Protein AF-A0A7V9BXK1-F1 (afdb_monomer)

Sequence (166 aa):
MARPTRKMQLAGAAVVLAALVGGGVTYLATAPAAQSTASAAPSAAAPKAGHGKAAKTAHAGGPGMLGKVEHGEFTTASAAVMQVQHGAITAMDTGSLTVRSVDGYTASYTITPNTAVRPARNKAAAPTPGPAPGDLSQLHTGDTVQVMATKTDGGATATRIAPVKT

Structure (mmCIF, N/CA/C/O backbone):
data_AF-A0A7V9BXK1-F1
#
_entry.id   AF-A0A7V9BXK1-F1
#
loop_
_atom_site.group_PDB
_atom_site.id
_atom_site.type_symbol
_atom_site.label_atom_id
_atom_site.label_alt_id
_atom_site.label_comp_id
_atom_site.label_asym_id
_atom_site.label_entity_id
_atom_site.label_seq_id
_atom_site.pdbx_PDB_ins_code
_atom_site.Cartn_x
_atom_site.Cartn_y
_atom_site.Cartn_z
_atom_site.occupancy
_atom_site.B_iso_or_equiv
_atom_site.auth_seq_id
_atom_site.auth_comp_id
_atom_site.auth_asym_id
_atom_site.auth_atom_id
_atom_site.pdbx_PDB_model_num
ATOM 1 N N . MET A 1 1 ? -11.532 26.965 58.033 1.00 43.16 1 MET A N 1
ATOM 2 C CA . MET A 1 1 ? -1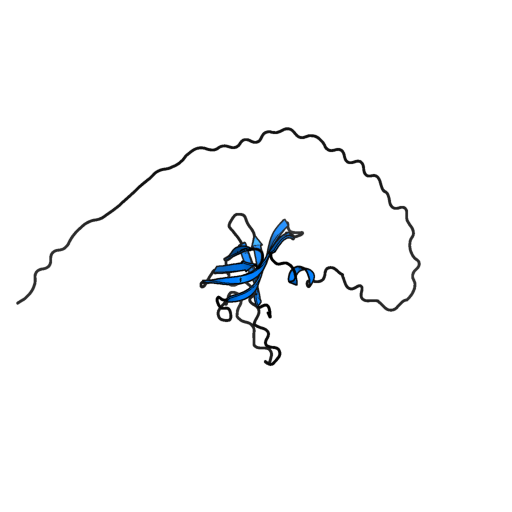0.199 26.683 58.610 1.00 43.16 1 MET A CA 1
ATOM 3 C C . MET A 1 1 ? -9.348 25.981 57.560 1.00 43.16 1 MET A C 1
ATOM 5 O O . MET A 1 1 ? -9.884 25.184 56.801 1.00 43.16 1 MET A O 1
ATOM 9 N N . ALA A 1 2 ? -8.083 26.387 57.443 1.00 37.53 2 ALA A N 1
ATOM 10 C CA . ALA A 1 2 ? -7.155 26.059 56.359 1.00 37.53 2 ALA A CA 1
ATOM 11 C C . ALA A 1 2 ? -6.373 24.740 56.582 1.00 37.53 2 ALA A C 1
ATOM 13 O O . ALA A 1 2 ? -6.380 24.189 57.676 1.00 37.53 2 ALA A O 1
ATOM 14 N N . ARG A 1 3 ? -5.731 24.272 55.498 1.00 53.88 3 ARG A N 1
ATOM 15 C CA . ARG A 1 3 ? -5.020 22.990 55.252 1.00 53.88 3 ARG A CA 1
ATOM 16 C C . ARG A 1 3 ? -3.975 22.568 56.309 1.00 53.88 3 ARG A C 1
ATOM 18 O O . ARG A 1 3 ? -3.476 23.403 57.056 1.00 53.88 3 ARG A O 1
ATOM 25 N N . PRO A 1 4 ? -3.489 21.310 56.219 1.00 48.66 4 PRO A N 1
ATOM 26 C CA . PRO A 1 4 ? -2.168 21.131 55.594 1.00 48.66 4 PRO A CA 1
ATOM 27 C C . PRO A 1 4 ? -2.042 19.941 54.615 1.00 48.66 4 PRO A C 1
ATOM 29 O O . PRO A 1 4 ? -2.701 18.915 54.721 1.00 48.66 4 PRO A O 1
ATOM 32 N N . THR A 1 5 ? -1.132 20.114 53.655 1.00 53.28 5 THR A N 1
ATOM 33 C CA . THR A 1 5 ? -0.644 19.178 52.621 1.00 53.28 5 THR A CA 1
ATOM 34 C C . THR A 1 5 ? 0.565 18.351 53.078 1.00 53.28 5 THR A C 1
ATOM 36 O O . THR A 1 5 ? 1.461 18.934 53.686 1.00 53.28 5 THR A O 1
ATOM 39 N N . ARG A 1 6 ? 0.681 17.076 52.655 1.00 50.91 6 ARG A N 1
ATOM 40 C CA . ARG A 1 6 ? 1.931 16.268 52.519 1.00 50.91 6 ARG A CA 1
ATOM 41 C C . ARG A 1 6 ? 1.681 15.200 51.424 1.00 50.91 6 ARG A C 1
ATOM 43 O O . ARG A 1 6 ? 0.732 14.448 51.569 1.00 50.91 6 ARG A O 1
ATOM 50 N N . LYS A 1 7 ? 2.170 15.310 50.179 1.00 41.34 7 LYS A N 1
ATOM 51 C CA . LYS A 1 7 ? 3.484 14.959 49.577 1.00 41.34 7 LYS A CA 1
ATOM 52 C C . LYS A 1 7 ? 3.959 13.499 49.768 1.00 41.34 7 LYS A C 1
ATOM 54 O O . LYS A 1 7 ? 4.272 13.137 50.892 1.00 41.34 7 LYS A O 1
ATOM 59 N N . MET A 1 8 ? 4.211 12.838 48.613 1.00 41.06 8 MET A N 1
ATOM 60 C CA . MET A 1 8 ? 5.306 11.874 48.305 1.00 41.06 8 MET A CA 1
ATOM 61 C C . MET A 1 8 ? 5.149 10.417 48.842 1.00 41.06 8 MET A C 1
ATOM 63 O O . MET A 1 8 ? 4.705 10.262 49.964 1.00 41.06 8 MET A O 1
ATOM 67 N N . GLN A 1 9 ? 5.460 9.294 48.153 1.00 38.91 9 GLN A N 1
ATOM 68 C CA . GLN A 1 9 ? 6.208 8.974 46.913 1.00 38.91 9 GLN A CA 1
ATOM 69 C C . GLN A 1 9 ? 5.852 7.576 46.300 1.00 38.91 9 GLN A C 1
ATOM 71 O O . GLN A 1 9 ? 5.147 6.799 46.929 1.00 38.91 9 GLN A O 1
ATOM 76 N N . LEU A 1 10 ? 6.512 7.271 45.157 1.00 38.00 10 LEU A N 1
ATOM 77 C CA . LEU A 1 10 ? 7.084 5.981 44.680 1.00 38.00 10 LEU A CA 1
ATOM 78 C C . LEU A 1 10 ? 6.106 4.902 44.158 1.00 38.00 10 LEU A C 1
ATOM 80 O O . LEU A 1 10 ? 5.280 4.383 44.889 1.00 38.00 10 LEU A O 1
ATOM 84 N N . ALA A 1 11 ? 6.071 4.640 42.846 1.00 38.00 11 ALA A N 1
ATOM 85 C CA . ALA A 1 11 ? 6.982 3.800 42.041 1.00 38.00 11 ALA A CA 1
ATOM 86 C C . ALA A 1 11 ? 6.554 2.323 42.024 1.00 38.00 11 ALA A C 1
ATOM 88 O O . ALA A 1 11 ? 6.707 1.604 43.002 1.00 38.00 11 ALA A O 1
ATOM 89 N N . GLY A 1 12 ? 6.058 1.878 40.868 1.00 33.47 12 GLY A N 1
ATOM 90 C CA . GLY A 1 12 ? 5.810 0.475 40.560 1.00 33.47 12 GLY A CA 1
ATOM 91 C C . GLY A 1 12 ? 6.436 0.140 39.215 1.00 33.47 12 GLY A C 1
ATOM 92 O O . GLY A 1 12 ? 5.803 0.302 38.177 1.00 33.47 12 GLY A O 1
ATOM 93 N N . ALA A 1 13 ? 7.699 -0.277 39.245 1.00 40.12 13 ALA A N 1
ATOM 94 C CA . ALA A 1 13 ? 8.338 -0.991 38.153 1.00 40.12 13 ALA A CA 1
ATOM 95 C C . ALA A 1 13 ? 7.922 -2.466 38.234 1.00 40.12 13 ALA A C 1
ATOM 97 O O . ALA A 1 13 ? 8.062 -3.082 39.288 1.00 40.12 13 ALA A O 1
ATOM 98 N N . ALA A 1 14 ? 7.462 -3.038 37.124 1.00 38.22 14 ALA A N 1
ATOM 99 C CA . ALA A 1 14 ? 7.418 -4.482 36.936 1.00 38.22 14 ALA A CA 1
ATOM 100 C C . ALA A 1 14 ? 8.172 -4.812 35.647 1.00 38.22 14 ALA A C 1
ATOM 102 O O . ALA A 1 14 ? 7.664 -4.684 34.537 1.00 38.22 14 ALA A O 1
ATOM 103 N N . VAL A 1 15 ? 9.435 -5.179 35.839 1.00 43.25 15 VAL A N 1
ATOM 104 C CA . VAL A 1 15 ? 10.272 -5.876 34.870 1.00 43.25 15 VAL A CA 1
ATOM 105 C C . VAL A 1 15 ? 9.881 -7.351 34.914 1.00 43.25 15 VAL A C 1
ATOM 107 O O . VAL A 1 15 ? 9.939 -7.954 35.982 1.00 43.25 15 VAL A O 1
ATOM 110 N N . VAL A 1 16 ? 9.572 -7.948 33.763 1.00 41.16 16 VAL A N 1
ATOM 111 C CA . VAL A 1 16 ? 9.852 -9.372 33.532 1.00 41.16 16 VAL A CA 1
ATOM 112 C C . VAL A 1 16 ? 10.656 -9.478 32.243 1.00 41.16 16 VAL A C 1
ATOM 114 O O . VAL A 1 16 ? 10.143 -9.349 31.136 1.00 41.16 16 VAL A O 1
ATOM 117 N N . LEU A 1 17 ? 11.959 -9.658 32.445 1.00 43.22 17 LEU A N 1
ATOM 118 C CA . LEU A 1 17 ? 12.940 -10.133 31.482 1.00 43.22 17 LEU A CA 1
ATOM 119 C C . LEU A 1 17 ? 12.729 -11.637 31.255 1.00 43.22 17 LEU A C 1
ATOM 121 O O . LEU A 1 17 ? 12.677 -12.385 32.228 1.00 43.22 17 LEU A O 1
ATOM 125 N N . ALA A 1 18 ? 12.753 -12.085 30.000 1.00 40.06 18 ALA A N 1
ATOM 126 C CA . ALA A 1 18 ? 13.375 -13.359 29.638 1.00 40.06 18 ALA A CA 1
ATOM 127 C C . ALA A 1 18 ? 13.741 -13.351 28.149 1.00 40.06 18 ALA A C 1
ATOM 129 O O . ALA A 1 18 ? 12.886 -13.400 27.268 1.00 40.06 18 ALA A O 1
ATOM 130 N N . ALA A 1 19 ? 15.043 -13.260 27.898 1.00 42.59 19 ALA A N 1
ATOM 131 C CA . ALA A 1 19 ? 15.666 -13.461 26.606 1.00 42.59 19 ALA A CA 1
ATOM 132 C C . ALA A 1 19 ? 15.644 -14.951 26.235 1.00 42.59 19 ALA A C 1
ATOM 134 O O . ALA A 1 19 ? 15.964 -15.796 27.070 1.00 42.59 19 ALA A O 1
ATOM 135 N N . LEU A 1 20 ? 15.360 -15.260 24.969 1.00 40.38 20 LEU A N 1
ATOM 136 C CA . LEU A 1 20 ? 15.783 -16.512 24.349 1.00 40.38 20 LEU A CA 1
ATOM 137 C C . LEU A 1 20 ? 16.835 -16.196 23.287 1.00 40.38 20 LEU A C 1
ATOM 139 O O . LEU A 1 20 ? 16.548 -15.740 22.185 1.00 40.38 20 LEU A O 1
ATOM 143 N N . VAL A 1 21 ? 18.079 -16.419 23.700 1.00 45.28 21 VAL A N 1
ATOM 144 C CA . VAL A 1 21 ? 19.244 -16.652 22.852 1.00 45.28 21 VAL A CA 1
ATOM 145 C C . VAL A 1 21 ? 19.075 -18.017 22.179 1.00 45.28 21 VAL A C 1
ATOM 147 O O . VAL A 1 21 ? 18.754 -18.988 22.859 1.00 45.28 21 VAL A O 1
ATOM 150 N N . GLY A 1 22 ? 19.393 -18.111 20.887 1.00 32.66 22 GLY A N 1
ATOM 151 C CA . GLY A 1 22 ? 19.823 -19.371 20.274 1.00 32.66 22 GLY A CA 1
ATOM 152 C C . GLY A 1 22 ? 19.019 -19.801 19.052 1.00 32.66 22 GLY A C 1
ATOM 153 O O . GLY A 1 22 ? 17.848 -20.144 19.153 1.00 32.66 22 GLY A O 1
ATOM 154 N N . GLY A 1 23 ? 19.683 -19.843 17.897 1.00 30.84 23 GLY A N 1
ATOM 155 C CA . GLY A 1 23 ? 19.127 -20.444 16.688 1.00 30.84 23 GLY A CA 1
ATOM 156 C C . GLY A 1 23 ? 19.882 -20.068 15.422 1.00 30.84 23 GLY A C 1
ATOM 157 O O . GLY A 1 23 ? 19.289 -19.531 14.495 1.00 30.84 23 GLY A O 1
ATOM 158 N N . GLY A 1 24 ? 21.196 -20.302 15.388 1.00 32.59 24 GLY A N 1
ATOM 159 C CA . GLY A 1 24 ? 21.944 -20.253 14.137 1.00 32.59 24 GLY A CA 1
ATOM 160 C C . GLY A 1 24 ? 21.430 -21.327 13.180 1.00 32.59 24 GLY A C 1
ATOM 161 O O . GLY A 1 24 ? 21.354 -22.497 13.543 1.00 32.59 24 GLY A O 1
ATOM 162 N N . VAL A 1 25 ? 21.101 -20.932 11.954 1.00 40.28 25 VAL A N 1
ATOM 163 C CA . VAL A 1 25 ? 20.937 -21.856 10.830 1.00 40.28 25 VAL A CA 1
ATOM 164 C C . VAL A 1 25 ? 22.046 -21.573 9.829 1.00 40.28 25 VAL A C 1
ATOM 166 O O . VAL A 1 25 ? 21.962 -20.680 8.992 1.00 40.28 25 VAL A O 1
ATOM 169 N N . THR A 1 26 ? 23.137 -22.323 9.942 1.00 45.91 26 THR A N 1
ATOM 170 C CA . THR A 1 26 ? 24.126 -22.435 8.873 1.00 45.91 26 THR A CA 1
ATOM 171 C C . THR A 1 26 ? 23.582 -23.413 7.841 1.00 45.91 26 THR A C 1
ATOM 173 O O . THR A 1 26 ? 23.605 -24.622 8.067 1.00 45.91 26 THR A O 1
ATOM 176 N N . TYR A 1 27 ? 23.109 -22.912 6.704 1.00 35.28 27 TYR A N 1
ATOM 177 C CA . TYR A 1 27 ? 22.992 -23.742 5.510 1.00 35.28 27 TYR A CA 1
ATOM 178 C C . TYR A 1 27 ? 24.309 -23.652 4.740 1.00 35.28 27 TYR A C 1
ATOM 180 O O . TYR A 1 27 ? 24.587 -22.658 4.075 1.00 35.28 27 TYR A O 1
ATOM 188 N N . LEU A 1 28 ? 25.125 -24.701 4.846 1.00 43.78 28 LEU A N 1
ATOM 189 C CA . LEU A 1 28 ? 26.128 -25.030 3.842 1.00 43.78 28 LEU A CA 1
ATOM 190 C C . LEU A 1 28 ? 25.631 -26.295 3.139 1.00 43.78 28 LEU A C 1
ATOM 192 O O . LEU A 1 28 ? 25.722 -27.391 3.686 1.00 43.78 28 LEU A O 1
ATOM 196 N N . ALA A 1 29 ? 25.066 -26.131 1.947 1.00 42.47 29 ALA A N 1
ATOM 197 C CA . ALA A 1 29 ? 24.771 -27.236 1.050 1.00 42.47 29 ALA A CA 1
ATOM 198 C C . ALA A 1 29 ? 25.232 -26.856 -0.361 1.00 42.47 29 ALA A C 1
ATOM 200 O O . ALA A 1 29 ? 24.748 -25.915 -0.984 1.00 42.47 29 ALA A O 1
ATOM 201 N N . THR A 1 30 ? 26.252 -27.595 -0.770 1.00 40.00 30 THR A N 1
ATOM 202 C CA . THR A 1 30 ? 26.901 -27.751 -2.068 1.00 40.00 30 THR A CA 1
ATOM 203 C C . THR A 1 30 ? 25.997 -27.529 -3.283 1.00 40.00 30 THR A C 1
ATOM 205 O O . THR A 1 30 ? 24.915 -28.100 -3.395 1.00 40.00 30 THR A O 1
ATOM 208 N N . ALA A 1 31 ? 26.508 -26.760 -4.245 1.00 48.09 31 ALA A N 1
ATOM 209 C CA . ALA A 1 31 ? 25.932 -26.623 -5.575 1.00 48.09 31 ALA A CA 1
ATOM 210 C C . ALA A 1 31 ? 26.019 -27.938 -6.370 1.00 48.09 31 ALA A C 1
ATOM 212 O O . ALA A 1 31 ? 27.095 -28.537 -6.438 1.00 48.09 31 ALA A O 1
ATOM 213 N N . PRO A 1 32 ? 24.959 -28.318 -7.096 1.00 42.22 32 PRO A N 1
ATOM 214 C CA . PRO A 1 32 ? 25.094 -28.980 -8.378 1.00 42.22 32 PRO A CA 1
ATOM 215 C C . PRO A 1 32 ? 25.002 -27.935 -9.498 1.00 42.22 32 PRO A C 1
ATOM 217 O O . PRO A 1 32 ? 24.025 -27.195 -9.618 1.00 42.22 32 PRO A O 1
ATOM 220 N N . ALA A 1 33 ? 26.040 -27.881 -10.333 1.00 46.44 33 ALA A N 1
ATOM 221 C CA . ALA A 1 33 ? 26.024 -27.150 -11.590 1.00 46.44 33 ALA A CA 1
ATOM 222 C C . ALA A 1 33 ? 24.969 -27.769 -12.523 1.00 46.44 33 ALA A C 1
ATOM 224 O O . ALA A 1 33 ? 25.175 -28.847 -13.076 1.00 46.44 33 ALA A O 1
ATOM 225 N N . ALA A 1 34 ? 23.838 -27.088 -12.702 1.00 41.81 34 ALA A N 1
ATOM 226 C CA . ALA A 1 34 ? 22.869 -27.429 -13.735 1.00 41.81 34 ALA A CA 1
ATOM 227 C C . ALA A 1 34 ? 23.282 -26.749 -15.047 1.00 41.81 34 ALA A C 1
ATOM 229 O O . ALA A 1 34 ? 22.970 -25.590 -15.317 1.00 41.81 34 ALA A O 1
ATOM 230 N N . GLN A 1 35 ? 24.029 -27.496 -15.852 1.00 41.53 35 GLN A N 1
ATOM 231 C CA . GLN A 1 35 ? 24.364 -27.176 -17.231 1.00 41.53 35 GLN A CA 1
ATOM 232 C C . GLN A 1 35 ? 23.084 -27.292 -18.073 1.00 41.53 35 GLN A C 1
ATOM 234 O O . GLN A 1 35 ? 22.559 -28.385 -18.260 1.00 41.53 35 GLN A O 1
ATOM 239 N N . SER A 1 36 ? 22.556 -26.168 -18.558 1.00 43.00 36 SER A N 1
ATOM 240 C CA . SER A 1 36 ? 21.473 -26.159 -19.548 1.00 43.00 36 SER A CA 1
ATOM 241 C C . SER A 1 36 ? 22.027 -25.659 -20.875 1.00 43.00 36 SER A C 1
ATOM 243 O O . SER A 1 36 ? 22.200 -24.461 -21.089 1.00 43.00 36 SER A O 1
ATOM 245 N N . THR A 1 37 ? 22.350 -26.597 -21.762 1.00 48.50 37 THR A N 1
ATOM 246 C CA . THR A 1 37 ? 22.637 -26.347 -23.172 1.00 48.50 37 THR A CA 1
ATOM 247 C C . THR A 1 37 ? 21.318 -26.210 -23.927 1.00 48.50 37 THR A C 1
ATOM 249 O O . THR A 1 37 ? 20.677 -27.197 -24.271 1.00 48.50 37 THR A O 1
ATOM 252 N N . ALA A 1 38 ? 20.915 -24.977 -24.223 1.00 39.06 38 ALA A N 1
ATOM 253 C CA . ALA A 1 38 ? 19.891 -24.710 -25.227 1.00 39.06 38 ALA A CA 1
ATOM 254 C C . ALA A 1 38 ? 20.477 -23.775 -26.287 1.00 39.06 38 ALA A C 1
ATOM 256 O O . ALA A 1 38 ? 20.541 -22.559 -26.127 1.00 39.06 38 ALA A O 1
ATOM 257 N N . SER A 1 39 ? 20.961 -24.403 -27.356 1.00 51.12 39 SER A N 1
ATOM 258 C CA . SER A 1 39 ? 21.338 -23.770 -28.613 1.00 51.12 39 SER A CA 1
ATOM 259 C C . SER A 1 39 ? 20.075 -23.505 -29.428 1.00 51.12 39 SER A C 1
ATOM 261 O O . SER A 1 39 ? 19.356 -24.442 -29.768 1.00 51.12 39 SER A O 1
ATOM 263 N N . ALA A 1 40 ? 19.823 -22.240 -29.756 1.00 39.97 40 ALA A N 1
ATOM 264 C CA . ALA A 1 40 ? 19.005 -21.858 -30.899 1.00 39.97 40 ALA A CA 1
ATOM 265 C C . ALA A 1 40 ? 19.416 -20.452 -31.354 1.00 39.97 40 ALA A C 1
ATOM 267 O O . ALA A 1 40 ? 19.040 -19.446 -30.756 1.00 39.97 40 ALA A O 1
ATOM 268 N N . ALA A 1 41 ? 20.211 -20.392 -32.420 1.00 56.81 41 ALA A N 1
ATOM 269 C CA . ALA A 1 41 ? 20.434 -19.169 -33.177 1.00 56.81 41 ALA A CA 1
ATOM 270 C C . ALA A 1 41 ? 19.252 -18.955 -34.140 1.00 56.81 41 ALA A C 1
ATOM 272 O O . ALA A 1 41 ? 18.975 -19.847 -34.946 1.00 56.81 41 ALA A O 1
ATOM 273 N N . PRO A 1 42 ? 18.563 -17.803 -34.130 1.00 43.53 42 PRO A N 1
ATOM 274 C CA . PRO A 1 42 ? 17.678 -17.448 -35.227 1.00 43.53 42 PRO A CA 1
ATOM 275 C C . PRO A 1 42 ? 18.498 -16.846 -36.377 1.00 43.53 42 PRO A C 1
ATOM 277 O O . PRO A 1 42 ? 19.090 -15.773 -36.258 1.00 43.53 42 PRO A O 1
ATOM 280 N N . SER A 1 43 ? 18.530 -17.568 -37.498 1.00 46.00 43 SER A N 1
ATOM 281 C CA . SER A 1 43 ? 19.013 -17.075 -38.790 1.00 46.00 43 SER A CA 1
ATOM 282 C C . SER A 1 43 ? 18.017 -16.074 -39.394 1.00 46.00 43 SER A C 1
ATOM 284 O O . SER A 1 43 ? 16.809 -16.163 -39.177 1.00 46.00 43 SER A O 1
ATOM 286 N N . ALA A 1 44 ? 18.552 -15.096 -40.121 1.00 47.12 44 ALA A N 1
ATOM 287 C CA . ALA A 1 44 ? 17.898 -13.868 -40.557 1.00 47.12 44 ALA A CA 1
ATOM 288 C C . ALA A 1 44 ? 16.814 -14.036 -41.640 1.00 47.12 44 ALA A C 1
ATOM 290 O O . ALA A 1 44 ? 16.933 -14.869 -42.534 1.00 47.12 44 ALA A O 1
ATOM 291 N N . ALA A 1 45 ? 15.856 -13.103 -41.657 1.00 43.09 45 ALA A N 1
ATOM 292 C CA . ALA A 1 45 ? 15.311 -12.527 -42.889 1.00 43.09 45 ALA A CA 1
ATOM 293 C C . ALA A 1 45 ? 14.724 -11.134 -42.595 1.00 43.09 45 ALA A C 1
ATOM 295 O O . ALA A 1 45 ? 13.798 -10.993 -41.799 1.00 43.09 45 ALA A O 1
ATOM 296 N N . ALA A 1 46 ? 15.270 -10.094 -43.228 1.00 55.12 46 ALA A N 1
ATOM 297 C CA . ALA A 1 46 ? 14.731 -8.738 -43.161 1.00 55.12 46 ALA A CA 1
ATOM 298 C C . ALA A 1 46 ? 13.440 -8.636 -44.001 1.00 55.12 46 ALA A C 1
ATOM 300 O O . ALA A 1 46 ? 13.480 -8.958 -45.194 1.00 55.12 46 ALA A O 1
ATOM 301 N N . PRO A 1 47 ? 12.305 -8.167 -43.450 1.00 49.47 47 PRO A N 1
ATOM 302 C CA . PRO A 1 47 ? 11.135 -7.878 -44.262 1.00 49.47 47 PRO A CA 1
ATOM 303 C C . PRO A 1 47 ? 11.281 -6.505 -44.935 1.00 49.47 47 PRO A C 1
ATOM 305 O O . PRO A 1 47 ? 11.664 -5.510 -44.320 1.00 49.47 47 PRO A O 1
ATOM 308 N N . LYS A 1 48 ? 10.984 -6.482 -46.237 1.00 49.69 48 LYS A N 1
ATOM 309 C CA . LYS A 1 48 ? 11.002 -5.305 -47.112 1.00 49.69 48 LYS A CA 1
ATOM 310 C C . LYS A 1 48 ? 10.079 -4.200 -46.585 1.00 49.69 48 LYS A C 1
ATOM 312 O O . LYS A 1 48 ? 8.965 -4.468 -46.144 1.00 49.69 48 LYS A O 1
ATOM 317 N N . ALA A 1 49 ? 10.539 -2.954 -46.708 1.00 48.44 49 ALA A N 1
ATOM 318 C CA . ALA A 1 49 ? 9.767 -1.751 -46.431 1.00 48.44 49 ALA A CA 1
ATOM 319 C C . ALA A 1 49 ? 8.498 -1.699 -47.301 1.00 48.44 49 ALA A C 1
ATOM 321 O O . ALA A 1 49 ? 8.575 -1.644 -48.527 1.00 48.44 49 ALA A O 1
ATOM 322 N N . GLY A 1 50 ? 7.335 -1.706 -46.650 1.00 43.34 50 GLY A N 1
ATOM 323 C CA . GLY A 1 50 ? 6.035 -1.458 -47.262 1.00 43.34 50 GLY A CA 1
ATOM 324 C C . GLY A 1 50 ? 5.340 -0.312 -46.534 1.00 43.34 50 GLY A C 1
ATOM 325 O O . GLY A 1 50 ? 5.159 -0.358 -45.318 1.00 43.34 50 GLY A O 1
ATOM 326 N N . HIS A 1 51 ? 4.973 0.736 -47.269 1.00 51.91 51 HIS A N 1
ATOM 327 C CA . HIS A 1 51 ? 4.210 1.868 -46.755 1.00 51.91 51 HIS A CA 1
ATOM 328 C C . HIS A 1 51 ? 2.777 1.434 -46.412 1.00 51.91 51 HIS A C 1
ATOM 330 O O . HIS A 1 51 ? 1.929 1.301 -47.290 1.00 51.91 51 HIS A O 1
ATOM 336 N N . GLY A 1 52 ? 2.507 1.230 -45.123 1.00 42.16 52 GLY A N 1
ATOM 337 C CA . GLY A 1 52 ? 1.179 0.950 -44.586 1.00 42.16 52 GLY A CA 1
ATOM 338 C C . GLY A 1 52 ? 0.925 1.807 -43.350 1.00 42.16 52 GLY A C 1
ATOM 339 O O . GLY A 1 52 ? 1.792 1.937 -42.491 1.00 42.16 52 GLY A O 1
ATOM 340 N N . LYS A 1 53 ? -0.250 2.440 -43.293 1.00 50.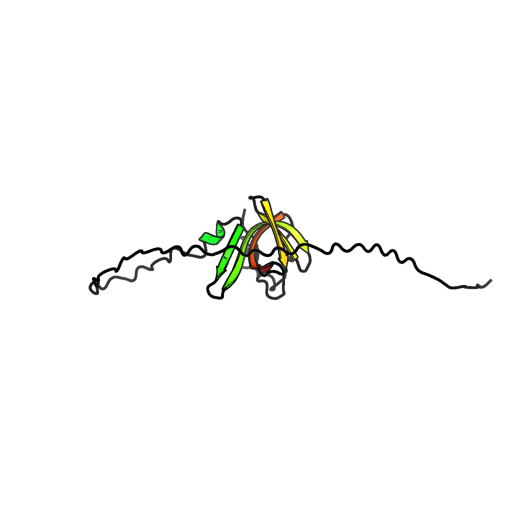34 53 LYS A N 1
ATOM 341 C CA . LYS A 1 53 ? -0.733 3.278 -42.183 1.00 50.34 53 LYS A CA 1
ATOM 342 C C . LYS A 1 53 ? -0.397 2.625 -40.835 1.00 50.34 53 LYS A C 1
ATOM 344 O O . LYS A 1 53 ? -0.741 1.468 -40.624 1.00 50.34 53 LYS A O 1
ATOM 349 N N . ALA A 1 54 ? 0.249 3.376 -39.942 1.00 45.53 54 ALA A N 1
ATOM 350 C CA . ALA A 1 54 ? 0.666 2.920 -38.620 1.00 45.53 54 ALA A CA 1
ATOM 351 C C . ALA A 1 54 ? -0.515 2.325 -37.833 1.00 45.53 54 ALA A C 1
ATOM 353 O O . ALA A 1 54 ? -1.307 3.045 -37.221 1.00 45.53 54 ALA A O 1
ATOM 354 N N . ALA A 1 55 ? -0.629 0.997 -37.846 1.00 50.09 55 ALA A N 1
ATOM 355 C CA . ALA A 1 55 ? -1.421 0.270 -36.878 1.00 50.09 55 ALA A CA 1
ATOM 356 C C . ALA A 1 55 ? -0.750 0.506 -35.527 1.00 50.09 55 ALA A C 1
ATOM 358 O O . ALA A 1 55 ? 0.400 0.119 -35.324 1.00 50.09 55 ALA A O 1
ATOM 359 N N . LYS A 1 56 ? -1.444 1.195 -34.618 1.00 52.12 56 LYS A N 1
ATOM 360 C CA . LYS A 1 56 ? -1.015 1.285 -33.226 1.00 52.12 56 LYS A CA 1
ATOM 361 C C . LYS A 1 56 ? -0.971 -0.145 -32.699 1.00 52.12 56 LYS A C 1
ATOM 363 O O . LYS A 1 56 ? -2.013 -0.712 -32.382 1.00 52.12 56 LYS A O 1
ATOM 368 N N . THR A 1 57 ? 0.217 -0.734 -32.646 1.00 48.94 57 THR A N 1
ATOM 369 C CA . THR A 1 57 ? 0.497 -1.925 -31.854 1.00 48.94 57 THR A CA 1
ATOM 370 C C . THR A 1 57 ? 0.097 -1.591 -30.428 1.00 48.94 57 THR A C 1
ATOM 372 O O . THR A 1 57 ? 0.821 -0.907 -29.708 1.00 48.94 57 THR A O 1
ATOM 375 N N . ALA A 1 58 ? -1.111 -2.001 -30.049 1.00 49.97 58 ALA A N 1
ATOM 376 C CA . ALA A 1 58 ? -1.529 -2.024 -28.668 1.00 49.97 58 ALA A CA 1
ATOM 377 C C . ALA A 1 58 ? -0.526 -2.926 -27.951 1.00 49.97 58 ALA A C 1
ATOM 379 O O . ALA A 1 58 ? -0.497 -4.134 -28.179 1.00 49.97 58 ALA A O 1
ATOM 380 N N . HIS A 1 59 ? 0.354 -2.335 -27.145 1.00 50.59 59 HIS A N 1
ATOM 381 C CA . HIS A 1 59 ? 1.163 -3.098 -26.215 1.00 50.59 59 HIS A CA 1
ATOM 382 C C . HIS A 1 59 ? 0.192 -3.896 -25.340 1.00 50.59 59 HIS A C 1
ATOM 384 O O . HIS A 1 59 ? -0.502 -3.336 -24.493 1.00 50.59 59 HIS A O 1
ATOM 390 N N . ALA A 1 60 ? 0.112 -5.204 -25.583 1.00 46.28 60 ALA A N 1
ATOM 391 C CA . ALA A 1 60 ? -0.783 -6.128 -24.891 1.00 46.28 60 ALA A CA 1
ATOM 392 C C . ALA A 1 60 ? -0.462 -6.281 -23.387 1.00 46.28 60 ALA A C 1
ATOM 394 O O . ALA A 1 60 ? -1.162 -6.995 -22.683 1.00 46.28 60 ALA A O 1
ATOM 395 N N . GLY A 1 61 ? 0.555 -5.576 -22.87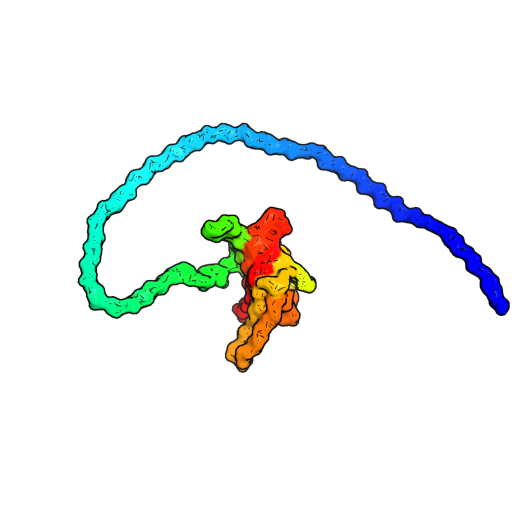9 1.00 44.31 61 GLY A N 1
ATOM 396 C CA . GLY A 1 61 ? 0.890 -5.441 -21.459 1.00 44.31 61 GLY A CA 1
ATOM 397 C C . GLY A 1 61 ? 0.427 -4.113 -20.853 1.00 44.31 61 GLY A C 1
ATOM 398 O O . GLY A 1 61 ? 1.155 -3.507 -20.072 1.00 44.31 61 GLY A O 1
ATOM 399 N N . GLY A 1 62 ? -0.737 -3.598 -21.258 1.00 48.72 62 GLY A N 1
ATOM 400 C CA . GLY A 1 62 ? -1.280 -2.366 -20.688 1.00 48.72 62 GLY A CA 1
ATOM 401 C C . GLY A 1 62 ? -1.574 -2.491 -19.180 1.00 48.72 62 GLY A C 1
ATOM 402 O O . GLY A 1 62 ? -1.814 -3.596 -18.687 1.00 48.72 62 GLY A O 1
ATOM 403 N N . PRO A 1 63 ? -1.666 -1.366 -18.441 1.00 54.12 63 PRO A N 1
ATOM 404 C CA . PRO A 1 63 ? -1.941 -1.319 -16.993 1.00 54.12 63 PRO A CA 1
ATOM 405 C C . PRO A 1 63 ? -3.253 -2.004 -16.553 1.00 54.12 63 PRO A C 1
ATOM 407 O O . PRO A 1 63 ? -3.540 -2.089 -15.362 1.00 54.12 63 PRO A O 1
ATOM 410 N N . GLY A 1 64 ? -4.055 -2.505 -17.497 1.00 60.53 64 GLY A N 1
ATOM 411 C CA . GLY A 1 64 ? -5.271 -3.267 -17.236 1.00 60.53 64 GLY A CA 1
ATOM 412 C C . GLY A 1 64 ? -5.045 -4.677 -16.682 1.00 60.53 64 GLY A C 1
ATOM 413 O O . GLY A 1 64 ? -5.968 -5.207 -16.072 1.00 60.53 64 GLY A O 1
ATOM 414 N N . MET A 1 65 ? -3.857 -5.282 -16.838 1.00 66.25 65 MET A N 1
ATOM 415 C CA . MET A 1 65 ? -3.606 -6.624 -16.278 1.00 66.25 65 MET A CA 1
ATOM 416 C C . MET A 1 65 ? -3.549 -6.612 -14.745 1.00 66.25 65 MET A C 1
ATOM 418 O O . MET A 1 65 ? -4.159 -7.463 -14.107 1.00 66.25 65 MET A O 1
ATOM 422 N N . LEU A 1 66 ? -2.905 -5.603 -14.148 1.00 74.31 66 LEU A N 1
ATOM 423 C CA . LEU A 1 66 ? -2.811 -5.473 -12.687 1.00 74.31 66 LEU A CA 1
ATOM 424 C C . LEU A 1 66 ? -4.154 -5.132 -12.028 1.00 74.31 66 LEU A C 1
ATOM 426 O O . LEU A 1 66 ? -4.317 -5.338 -10.833 1.00 74.31 66 LEU A O 1
ATOM 430 N N . GLY A 1 67 ? -5.125 -4.626 -12.793 1.00 74.06 67 GLY A N 1
ATOM 431 C CA . GLY A 1 67 ? -6.479 -4.367 -12.297 1.00 74.06 67 GLY A CA 1
ATOM 432 C C . GLY A 1 67 ? -7.309 -5.629 -12.045 1.00 74.06 67 GLY A C 1
ATOM 433 O O . GLY A 1 67 ? -8.401 -5.515 -11.502 1.00 74.06 67 GLY A O 1
ATOM 434 N N . LYS A 1 68 ? -6.827 -6.810 -12.458 1.00 82.06 68 LYS A N 1
ATOM 435 C CA . LYS A 1 68 ? -7.494 -8.106 -12.242 1.00 82.06 68 LYS A CA 1
ATOM 436 C C . LYS A 1 68 ? -6.771 -9.004 -11.235 1.00 82.06 68 LYS A C 1
ATOM 438 O O . LYS A 1 68 ? -7.167 -10.149 -11.056 1.00 82.06 68 LYS A O 1
ATOM 443 N N . VAL A 1 69 ? -5.680 -8.518 -10.649 1.00 86.94 69 VAL A N 1
ATOM 444 C CA . VAL A 1 69 ? -4.894 -9.257 -9.661 1.00 86.94 69 VAL A CA 1
ATOM 445 C C . VAL A 1 69 ? -5.461 -8.956 -8.278 1.00 86.94 69 VAL A C 1
ATOM 447 O O . VAL A 1 69 ? -5.577 -7.788 -7.914 1.00 86.94 69 VAL A O 1
ATOM 450 N N . GLU A 1 70 ? -5.793 -10.000 -7.518 1.00 94.12 70 GLU A N 1
ATOM 451 C CA . GLU A 1 70 ? -6.242 -9.869 -6.125 1.00 94.12 70 GLU A CA 1
ATOM 452 C C . GLU A 1 70 ? -5.081 -9.472 -5.207 1.00 94.12 70 GLU A C 1
ATOM 454 O O . GLU A 1 70 ? -5.156 -8.477 -4.492 1.00 94.12 70 GLU A O 1
ATOM 459 N N . HIS A 1 71 ? -3.955 -10.179 -5.288 1.00 95.62 71 HIS A N 1
ATOM 460 C CA . HIS A 1 71 ? -2.687 -9.744 -4.714 1.00 95.62 71 HIS A CA 1
ATOM 461 C C . HIS A 1 71 ? -1.508 -10.305 -5.511 1.00 95.62 71 HIS A C 1
ATOM 463 O O . HIS A 1 71 ? -1.624 -11.320 -6.201 1.00 95.62 71 HIS A O 1
ATOM 469 N N . GLY A 1 72 ? -0.358 -9.644 -5.427 1.00 95.00 72 GLY A N 1
ATOM 470 C CA . GLY A 1 72 ? 0.873 -10.148 -6.016 1.00 95.00 72 GLY A CA 1
ATOM 471 C C . GLY A 1 72 ? 2.061 -9.232 -5.775 1.00 95.00 72 GLY A C 1
ATOM 472 O O . GLY A 1 72 ? 1.909 -8.053 -5.452 1.00 95.00 72 GLY A O 1
ATOM 473 N N . GLU A 1 73 ? 3.251 -9.787 -5.967 1.00 96.00 73 GLU A N 1
ATOM 474 C CA . GLU A 1 73 ? 4.519 -9.070 -5.879 1.00 96.00 73 GLU A CA 1
ATOM 475 C C . GLU A 1 73 ? 5.290 -9.219 -7.187 1.00 96.00 73 GLU A C 1
ATOM 477 O O . GLU A 1 73 ? 5.242 -10.261 -7.842 1.00 96.00 73 GLU A O 1
ATOM 482 N N . PHE A 1 74 ? 5.992 -8.164 -7.582 1.00 95.00 74 PHE A N 1
ATOM 483 C CA . PHE A 1 74 ? 6.874 -8.184 -8.740 1.00 95.00 74 PHE A CA 1
ATOM 484 C C . PHE A 1 74 ? 8.063 -7.256 -8.526 1.00 95.00 74 PHE A C 1
ATOM 486 O O . PHE A 1 74 ? 7.962 -6.223 -7.867 1.00 95.00 74 PHE A O 1
ATOM 493 N N . THR A 1 75 ? 9.191 -7.607 -9.131 1.00 97.00 75 THR A N 1
ATOM 494 C CA . THR A 1 75 ? 10.401 -6.785 -9.094 1.00 97.00 75 THR A CA 1
ATOM 495 C C . THR A 1 75 ? 10.473 -5.918 -10.344 1.00 97.00 75 THR A C 1
ATOM 497 O O . THR A 1 75 ? 10.246 -6.391 -11.459 1.00 97.00 75 THR A O 1
ATOM 500 N N . THR A 1 76 ? 10.776 -4.634 -10.178 1.00 94.62 76 THR A N 1
ATOM 501 C CA . THR A 1 76 ? 10.979 -3.709 -11.299 1.00 94.62 76 THR A CA 1
ATOM 502 C C . THR A 1 76 ? 12.397 -3.821 -11.864 1.00 94.62 76 THR A C 1
ATOM 504 O O . THR A 1 76 ? 13.294 -4.399 -11.252 1.00 94.62 76 THR A O 1
ATOM 507 N N . ALA A 1 77 ? 12.646 -3.187 -13.014 1.00 95.38 77 ALA A N 1
ATOM 508 C CA . ALA A 1 77 ? 13.993 -3.087 -13.583 1.00 95.38 77 ALA A CA 1
ATOM 509 C C . ALA A 1 77 ? 15.005 -2.386 -12.652 1.00 95.38 77 ALA A C 1
ATOM 511 O O . ALA A 1 77 ? 16.203 -2.612 -12.772 1.00 95.38 77 ALA A O 1
ATOM 512 N N . SER A 1 78 ? 14.536 -1.561 -11.707 1.00 95.62 78 SER A N 1
ATOM 513 C CA . SER A 1 78 ? 15.375 -0.912 -10.693 1.00 95.62 78 SER A CA 1
ATOM 514 C C . SER A 1 78 ? 15.595 -1.778 -9.446 1.00 95.62 78 SER A C 1
ATOM 516 O O . SER A 1 78 ? 15.968 -1.243 -8.406 1.00 95.62 78 SER A O 1
ATOM 518 N N . ALA A 1 79 ? 15.297 -3.080 -9.519 1.00 95.44 79 ALA A N 1
ATOM 519 C CA . ALA A 1 79 ? 15.341 -4.032 -8.408 1.00 95.44 79 ALA A CA 1
ATOM 520 C C . ALA A 1 79 ? 14.423 -3.689 -7.215 1.00 95.44 79 ALA A C 1
ATOM 522 O O . ALA A 1 79 ? 14.560 -4.274 -6.144 1.00 95.44 79 ALA A O 1
ATOM 523 N N . ALA A 1 80 ? 13.461 -2.775 -7.388 1.00 96.12 80 ALA A N 1
ATOM 524 C CA . ALA A 1 80 ? 12.480 -2.486 -6.348 1.00 96.12 80 ALA A CA 1
ATOM 525 C C . ALA A 1 80 ? 11.401 -3.572 -6.345 1.00 96.12 80 ALA A C 1
ATOM 527 O O . ALA A 1 80 ? 10.860 -3.905 -7.402 1.00 96.12 80 ALA A O 1
ATOM 528 N N . VAL A 1 81 ? 11.064 -4.091 -5.166 1.00 97.94 81 VAL A N 1
ATOM 529 C CA . VAL A 1 81 ? 9.932 -5.006 -5.002 1.00 97.94 81 VAL A CA 1
ATOM 530 C C . VAL A 1 81 ? 8.665 -4.177 -4.849 1.00 97.94 81 VAL A C 1
ATOM 532 O O . VAL A 1 81 ? 8.549 -3.336 -3.956 1.00 97.94 81 VAL A O 1
ATOM 535 N N . MET A 1 82 ? 7.718 -4.409 -5.745 1.00 97.12 82 MET A N 1
ATOM 536 C CA . MET A 1 82 ? 6.408 -3.783 -5.745 1.00 97.12 82 MET A CA 1
ATOM 537 C C . MET A 1 82 ? 5.363 -4.817 -5.366 1.00 97.12 82 MET A C 1
ATOM 539 O O . MET A 1 82 ? 5.382 -5.944 -5.853 1.00 97.12 82 MET A O 1
ATOM 543 N N . GLN A 1 83 ? 4.420 -4.402 -4.536 1.00 96.88 83 GLN A N 1
ATOM 544 C CA . GLN A 1 83 ? 3.255 -5.177 -4.162 1.00 96.88 83 GLN A CA 1
ATOM 545 C C . GLN A 1 83 ? 2.006 -4.513 -4.738 1.00 96.88 83 GLN A C 1
ATOM 547 O O . GLN A 1 83 ? 1.860 -3.289 -4.690 1.00 96.88 83 GLN A O 1
ATOM 552 N N . VAL A 1 84 ? 1.098 -5.323 -5.272 1.00 96.62 84 VAL A N 1
ATOM 553 C CA . VAL A 1 84 ? -0.245 -4.911 -5.684 1.00 96.62 84 VAL A CA 1
ATOM 554 C C . VAL A 1 84 ? -1.243 -5.718 -4.878 1.00 96.62 84 VAL A C 1
ATOM 556 O O . VAL A 1 84 ? -1.075 -6.925 -4.723 1.00 96.62 84 VAL A O 1
ATOM 559 N N . GLN A 1 85 ? -2.276 -5.055 -4.374 1.00 97.44 85 GLN A N 1
ATOM 560 C CA . GLN A 1 85 ? -3.395 -5.707 -3.707 1.00 97.44 85 GLN A CA 1
ATOM 561 C C . GLN A 1 85 ? -4.701 -5.014 -4.085 1.00 97.44 85 GLN A C 1
ATOM 563 O O . GLN A 1 85 ? -4.756 -3.790 -4.205 1.00 97.44 85 GLN A O 1
ATOM 568 N N . HIS A 1 86 ? -5.753 -5.798 -4.251 1.00 96.00 86 HIS A N 1
ATOM 569 C CA . HIS A 1 86 ? -7.129 -5.369 -4.401 1.00 96.00 86 HIS A CA 1
ATOM 570 C C . HIS A 1 86 ? -7.946 -5.969 -3.256 1.00 96.00 86 HIS A C 1
ATOM 572 O O . HIS A 1 86 ? -7.827 -7.154 -2.964 1.00 96.00 86 HIS A O 1
ATOM 578 N N . GLY A 1 87 ? -8.745 -5.163 -2.563 1.00 96.12 87 GLY A N 1
ATOM 579 C C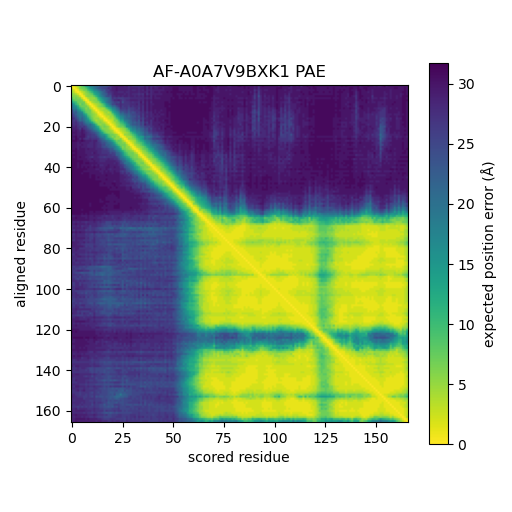A . GLY A 1 87 ? -9.529 -5.676 -1.446 1.00 96.12 87 GLY A CA 1
ATOM 580 C C . GLY A 1 87 ? -10.256 -4.606 -0.653 1.00 96.12 87 GLY A C 1
ATOM 581 O O . GLY A 1 87 ? -10.179 -3.419 -0.969 1.00 96.12 87 GLY A O 1
ATOM 582 N N . ALA A 1 88 ? -10.959 -5.038 0.389 1.00 97.31 88 ALA A N 1
ATOM 583 C CA . ALA A 1 88 ? -11.674 -4.153 1.297 1.00 97.31 88 ALA A CA 1
ATOM 584 C C . ALA A 1 88 ? -10.735 -3.586 2.367 1.00 97.31 88 ALA A C 1
ATOM 586 O O . ALA A 1 88 ? -9.898 -4.310 2.917 1.00 97.31 88 ALA A O 1
ATOM 587 N N . ILE A 1 89 ? -10.909 -2.309 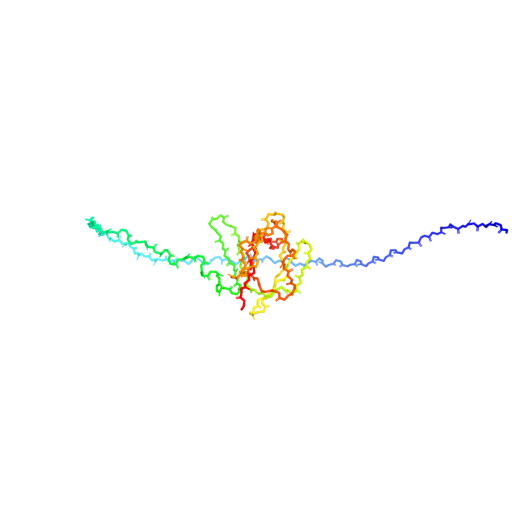2.703 1.00 98.00 89 ILE A N 1
ATOM 588 C CA . ILE A 1 89 ? -10.264 -1.697 3.866 1.00 98.00 89 ILE A CA 1
ATOM 589 C C . ILE A 1 89 ? -10.869 -2.318 5.127 1.00 98.00 89 ILE A C 1
ATOM 591 O O . ILE A 1 89 ? -12.080 -2.248 5.337 1.00 98.00 89 ILE A O 1
ATOM 595 N N . THR A 1 90 ? -10.038 -2.914 5.978 1.00 98.50 90 THR A N 1
ATOM 596 C CA . THR A 1 90 ? -10.468 -3.523 7.250 1.00 98.50 90 THR A CA 1
ATOM 597 C C . THR A 1 90 ? -10.100 -2.679 8.464 1.00 98.50 90 THR A C 1
ATOM 599 O O . THR A 1 90 ? -10.781 -2.755 9.484 1.00 98.50 90 THR A O 1
ATOM 602 N N . ALA A 1 91 ? -9.061 -1.852 8.352 1.00 97.81 91 ALA A N 1
ATOM 603 C CA . ALA A 1 91 ? -8.677 -0.872 9.360 1.00 97.81 91 ALA A CA 1
ATOM 604 C C . ALA A 1 91 ? -7.960 0.310 8.702 1.00 97.81 91 ALA A C 1
ATOM 606 O O . ALA A 1 91 ? -7.294 0.148 7.677 1.00 97.81 91 ALA A O 1
ATOM 607 N N . MET A 1 92 ? -8.081 1.490 9.303 1.00 96.44 92 MET A N 1
ATOM 608 C CA . MET A 1 92 ? -7.418 2.703 8.840 1.00 96.44 92 MET A CA 1
ATOM 609 C C . MET A 1 92 ? -7.072 3.598 10.027 1.00 96.44 92 MET A C 1
ATOM 611 O O . MET A 1 92 ? -7.867 3.735 10.960 1.00 96.44 92 MET A O 1
ATOM 615 N N . ASP A 1 93 ? -5.905 4.224 9.961 1.00 94.25 93 ASP A N 1
ATOM 616 C CA . ASP A 1 93 ? -5.505 5.326 10.827 1.00 94.25 93 ASP A CA 1
ATOM 617 C C . ASP A 1 93 ? -4.861 6.446 9.984 1.00 94.25 93 ASP A C 1
ATOM 619 O O . ASP A 1 93 ? -4.847 6.389 8.755 1.00 94.25 93 ASP A O 1
ATOM 623 N N . THR A 1 94 ? -4.355 7.500 10.628 1.00 88.31 94 THR A N 1
ATOM 624 C CA . THR A 1 94 ? -3.786 8.675 9.943 1.00 88.31 94 THR A CA 1
ATOM 625 C C . THR A 1 94 ? -2.566 8.353 9.066 1.00 88.31 94 THR A C 1
ATOM 627 O O . THR A 1 94 ? -2.262 9.111 8.148 1.00 88.31 94 THR A O 1
ATOM 630 N N . GLY A 1 95 ? -1.842 7.268 9.348 1.00 95.44 95 GLY A N 1
ATOM 631 C CA . GLY A 1 95 ? -0.598 6.891 8.672 1.00 95.44 95 GLY A CA 1
ATOM 632 C C . GLY A 1 95 ? -0.563 5.446 8.178 1.00 95.44 95 GLY A C 1
ATOM 633 O O . GLY A 1 95 ? 0.474 5.017 7.670 1.00 95.44 95 GLY A O 1
ATOM 634 N N . SER A 1 96 ? -1.650 4.689 8.317 1.00 96.81 96 SER A N 1
ATOM 635 C CA . SER A 1 96 ? -1.717 3.286 7.940 1.00 96.81 96 SER A CA 1
ATOM 636 C C . SER A 1 96 ? -3.079 2.878 7.385 1.00 96.81 96 SER A C 1
ATOM 638 O O . SER A 1 96 ? -4.134 3.405 7.750 1.00 96.81 96 SER A O 1
ATOM 640 N N . LEU A 1 97 ? -3.042 1.911 6.473 1.00 97.69 97 LEU A N 1
ATOM 641 C CA . LEU A 1 97 ? -4.215 1.332 5.836 1.00 97.69 97 LEU A CA 1
ATOM 642 C C . LEU A 1 97 ? -4.071 -0.188 5.799 1.00 97.69 97 LEU A C 1
ATOM 644 O O . LEU A 1 97 ? -3.131 -0.694 5.190 1.00 97.69 97 LEU A O 1
ATOM 648 N N . THR A 1 98 ? -5.014 -0.918 6.391 1.00 98.50 98 THR A N 1
ATOM 649 C CA . THR A 1 98 ? -5.066 -2.383 6.297 1.00 98.50 98 THR A CA 1
ATOM 650 C C . THR A 1 98 ? -6.105 -2.813 5.275 1.00 98.50 98 THR A C 1
ATOM 652 O O . THR A 1 98 ? -7.267 -2.409 5.355 1.00 98.50 98 THR A O 1
ATOM 655 N N . VAL A 1 99 ? -5.690 -3.652 4.326 1.00 98.44 99 VAL A N 1
ATOM 656 C CA . VAL A 1 99 ? -6.530 -4.153 3.233 1.00 98.44 99 VAL A CA 1
ATOM 657 C C . VAL A 1 99 ? -6.560 -5.674 3.253 1.00 98.44 99 VAL A C 1
ATOM 659 O O . VAL A 1 99 ? -5.524 -6.326 3.404 1.00 98.44 99 VAL A O 1
ATOM 662 N N . ARG A 1 100 ? -7.756 -6.239 3.068 1.00 98.38 100 ARG A N 1
ATOM 663 C CA . ARG A 1 100 ? -7.979 -7.678 2.914 1.00 98.38 100 ARG A CA 1
ATOM 664 C C . ARG A 1 100 ? -8.553 -7.988 1.535 1.00 98.38 100 ARG A C 1
ATOM 666 O O . ARG A 1 100 ? -9.627 -7.495 1.190 1.00 98.38 100 ARG A O 1
ATOM 673 N N . SER A 1 101 ? -7.847 -8.810 0.769 1.00 97.56 101 SER A N 1
ATOM 674 C CA . SER A 1 101 ? -8.278 -9.308 -0.542 1.00 97.56 101 SER A CA 1
ATOM 675 C C . SER A 1 101 ? -9.246 -10.486 -0.406 1.00 97.56 101 SER A C 1
ATOM 677 O O . SER A 1 101 ? -9.389 -11.081 0.670 1.00 97.56 101 SER A O 1
ATOM 679 N N . VAL A 1 102 ? -9.931 -10.831 -1.500 1.00 95.88 102 VAL A N 1
ATOM 680 C CA . VAL A 1 102 ? -10.943 -11.907 -1.517 1.00 95.88 102 VAL A CA 1
ATOM 681 C C . VAL A 1 102 ? -10.324 -13.289 -1.279 1.00 95.88 102 VAL A C 1
ATOM 683 O O . VAL A 1 102 ? -10.951 -14.150 -0.666 1.00 95.88 102 VAL A O 1
ATOM 686 N N . ASP A 1 103 ? -9.073 -13.488 -1.686 1.00 96.00 103 ASP A N 1
ATOM 687 C CA . ASP A 1 103 ? -8.288 -14.701 -1.407 1.00 96.00 103 ASP A CA 1
ATOM 688 C C . ASP A 1 103 ? -7.802 -14.827 0.050 1.00 96.00 103 ASP A C 1
ATOM 690 O O . ASP A 1 103 ? -7.153 -15.808 0.410 1.00 96.00 103 ASP A O 1
ATOM 694 N N . GLY A 1 104 ? -8.132 -13.858 0.908 1.00 97.19 104 GLY A N 1
ATOM 695 C CA . GLY A 1 104 ? -7.828 -13.882 2.333 1.00 97.19 104 GLY A CA 1
ATOM 696 C C . GLY A 1 104 ? -6.492 -13.250 2.719 1.00 97.19 104 GLY A C 1
ATOM 697 O O . GLY A 1 104 ? -6.255 -13.084 3.920 1.00 97.19 104 GLY A O 1
ATOM 698 N N . TYR A 1 105 ? -5.655 -12.840 1.761 1.00 97.56 105 TYR A N 1
ATOM 699 C CA . TYR A 1 105 ? -4.428 -12.108 2.068 1.00 97.56 105 TYR A CA 1
ATOM 700 C C . TYR A 1 105 ? -4.751 -10.751 2.720 1.00 97.56 105 TYR A C 1
ATOM 702 O O . TYR A 1 105 ? -5.675 -10.039 2.325 1.00 97.56 105 TYR A O 1
ATOM 710 N N . THR A 1 106 ? -4.017 -10.409 3.781 1.00 98.19 106 THR A N 1
ATOM 711 C CA . THR A 1 106 ? -4.205 -9.168 4.543 1.00 98.19 106 THR A CA 1
ATOM 712 C C . THR A 1 106 ? -2.858 -8.491 4.739 1.00 98.19 106 THR A C 1
ATOM 714 O O . THR A 1 106 ? -1.921 -9.127 5.221 1.00 98.19 106 THR A O 1
ATOM 717 N N . ALA A 1 107 ? -2.767 -7.208 4.398 1.00 98.25 107 ALA A N 1
ATOM 718 C CA . ALA A 1 107 ? -1.565 -6.407 4.596 1.00 98.25 107 ALA A CA 1
ATOM 719 C C . ALA A 1 107 ? -1.911 -5.028 5.155 1.00 98.25 107 ALA A C 1
ATOM 721 O O . ALA A 1 107 ? -2.968 -4.476 4.849 1.00 98.25 107 ALA A O 1
ATOM 722 N N . SER A 1 108 ? -1.000 -4.487 5.964 1.00 98.31 108 SER A N 1
ATOM 723 C CA . SER A 1 108 ? -1.026 -3.095 6.410 1.00 98.31 108 SER A CA 1
ATOM 724 C C . SER A 1 108 ? 0.036 -2.298 5.662 1.00 98.31 108 SER A C 1
ATOM 726 O O . SER A 1 108 ? 1.162 -2.767 5.477 1.00 98.31 108 SER A O 1
ATOM 728 N N . TYR A 1 109 ? -0.344 -1.106 5.218 1.00 98.38 109 TYR A N 1
ATOM 729 C CA . TYR A 1 109 ? 0.469 -0.227 4.397 1.00 98.38 109 TYR A CA 1
ATOM 730 C C . TYR A 1 109 ? 0.732 1.086 5.104 1.00 98.38 109 TYR A C 1
ATOM 732 O O . TYR A 1 109 ? -0.209 1.757 5.522 1.00 98.38 109 TYR A O 1
ATOM 740 N N . THR A 1 110 ? 1.994 1.500 5.140 1.00 98.44 110 THR A N 1
ATOM 741 C CA . THR A 1 110 ? 2.369 2.840 5.594 1.00 98.44 110 THR A CA 1
ATOM 742 C C . THR A 1 110 ? 1.959 3.874 4.554 1.00 98.44 110 THR A C 1
ATOM 744 O O . THR A 1 110 ? 2.278 3.743 3.366 1.00 98.44 110 THR A O 1
ATOM 747 N N . ILE A 1 111 ? 1.283 4.923 5.006 1.00 97.88 111 ILE A N 1
ATOM 748 C CA . ILE A 1 111 ? 0.853 6.062 4.203 1.00 97.88 111 ILE A CA 1
ATOM 749 C C . ILE A 1 111 ? 1.776 7.238 4.493 1.00 97.88 111 ILE A C 1
ATOM 751 O O . ILE A 1 111 ? 2.102 7.541 5.638 1.00 97.88 111 ILE A O 1
ATOM 755 N N . THR A 1 112 ? 2.222 7.901 3.433 1.00 96.81 112 THR A N 1
ATOM 756 C CA . THR A 1 112 ? 3.128 9.049 3.523 1.00 96.81 112 THR A CA 1
ATOM 757 C C . THR A 1 112 ? 2.543 10.236 2.764 1.00 96.81 112 THR A C 1
ATOM 759 O O . THR A 1 112 ? 1.686 10.040 1.898 1.00 96.81 112 THR A O 1
ATOM 762 N N . PRO A 1 113 ? 3.065 11.457 2.967 1.00 96.19 113 PRO A N 1
ATOM 763 C CA . PRO A 1 113 ? 2.701 12.610 2.142 1.00 96.19 113 PRO A CA 1
ATOM 764 C C . PRO A 1 113 ? 3.008 12.445 0.644 1.00 96.19 113 PRO A C 1
ATOM 766 O O . PRO A 1 113 ? 2.602 13.282 -0.147 1.00 96.19 113 PRO A O 1
ATOM 769 N N . ASN A 1 114 ? 3.720 11.393 0.225 1.00 94.62 114 ASN A N 1
ATOM 770 C CA . ASN A 1 114 ? 3.978 11.096 -1.188 1.00 94.62 114 ASN A CA 1
ATOM 771 C C . ASN A 1 114 ? 3.014 10.046 -1.767 1.00 94.62 114 ASN A C 1
ATOM 773 O O . ASN A 1 114 ? 3.052 9.768 -2.967 1.00 94.62 114 ASN A O 1
ATOM 777 N N . THR A 1 115 ? 2.157 9.442 -0.941 1.00 96.62 115 THR A N 1
ATOM 778 C CA . THR A 1 115 ? 1.210 8.416 -1.381 1.00 96.62 115 THR A CA 1
ATOM 779 C C . THR A 1 115 ? 0.124 9.049 -2.249 1.00 96.62 115 THR A C 1
ATOM 781 O O . THR A 1 115 ? -0.653 9.885 -1.793 1.00 96.62 115 THR A O 1
ATOM 784 N N . ALA A 1 116 ? 0.024 8.644 -3.513 1.00 94.81 116 ALA A N 1
ATOM 785 C CA . ALA A 1 116 ? -0.988 9.184 -4.413 1.00 94.81 116 ALA A CA 1
ATOM 786 C C . ALA A 1 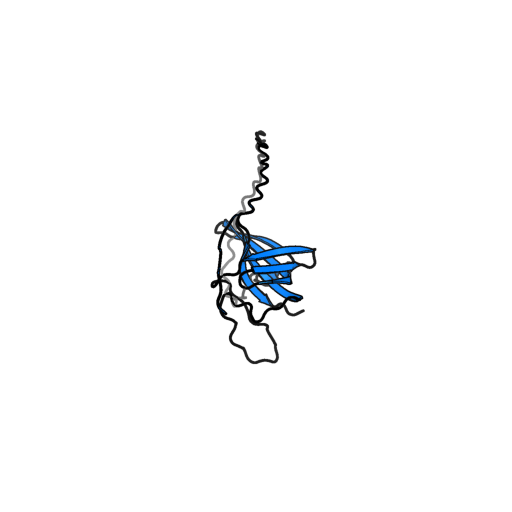116 ? -2.361 8.542 -4.153 1.00 94.81 116 ALA A C 1
ATOM 788 O O . ALA A 1 116 ? -2.602 7.402 -4.559 1.00 94.81 116 ALA A O 1
ATOM 789 N N . VAL A 1 117 ? -3.286 9.289 -3.552 1.00 93.12 117 VAL A N 1
ATOM 790 C CA . VAL A 1 117 ? -4.669 8.845 -3.322 1.00 93.12 117 VAL A CA 1
ATOM 791 C C . VAL A 1 117 ? -5.565 9.356 -4.451 1.00 93.12 117 VAL A C 1
ATOM 793 O O . VAL A 1 117 ? -5.527 10.530 -4.823 1.00 93.12 117 VAL A O 1
ATOM 796 N N . ARG A 1 118 ? -6.329 8.461 -5.082 1.00 90.31 118 ARG A N 1
ATOM 797 C CA . ARG A 1 118 ? -7.249 8.825 -6.171 1.00 90.31 118 ARG A CA 1
ATOM 798 C C . ARG A 1 118 ? -8.650 9.084 -5.620 1.00 90.31 118 ARG A C 1
ATOM 800 O O . ARG A 1 118 ? -9.091 8.318 -4.771 1.00 90.31 118 ARG A O 1
ATOM 807 N N . PRO A 1 119 ? -9.369 10.092 -6.145 1.00 84.12 119 PRO A N 1
ATOM 808 C CA . PRO A 1 119 ? -10.751 10.318 -5.747 1.00 84.12 119 PRO A CA 1
ATOM 809 C C . PRO A 1 119 ? -11.634 9.151 -6.190 1.00 84.12 119 PRO A C 1
ATOM 811 O O . PRO A 1 119 ? -11.394 8.528 -7.236 1.00 84.12 119 PRO A O 1
ATOM 814 N N . ALA A 1 120 ? -12.696 8.898 -5.428 1.00 77.00 120 ALA A N 1
ATOM 815 C CA . ALA A 1 120 ? -13.755 7.993 -5.850 1.00 77.00 120 ALA A CA 1
ATOM 816 C C . ALA A 1 120 ? -14.385 8.507 -7.157 1.00 77.00 120 ALA A C 1
ATOM 818 O O . ALA A 1 120 ? -14.747 9.677 -7.290 1.00 77.00 120 ALA A O 1
ATOM 819 N N . ARG A 1 121 ? -14.493 7.637 -8.167 1.00 69.25 121 ARG A N 1
ATOM 820 C CA . ARG A 1 121 ? -15.052 8.021 -9.471 1.00 69.25 121 ARG A CA 1
ATOM 821 C C . ARG A 1 121 ? -16.565 7.830 -9.488 1.00 69.25 121 ARG A C 1
ATOM 823 O O . ARG A 1 121 ? -17.046 6.758 -9.851 1.00 69.25 121 ARG A O 1
ATOM 830 N N . ASN A 1 122 ? -17.305 8.901 -9.222 1.00 64.12 122 ASN A N 1
ATOM 831 C CA . ASN A 1 122 ? -18.742 8.959 -9.488 1.00 64.12 122 ASN A CA 1
ATOM 832 C C . ASN A 1 122 ? -18.972 9.454 -10.922 1.00 64.12 122 ASN A C 1
ATOM 834 O O . ASN A 1 122 ? -18.752 10.622 -11.217 1.00 64.12 122 ASN A O 1
ATOM 838 N N . LYS A 1 123 ? -19.426 8.576 -11.833 1.00 54.69 123 LYS A N 1
ATOM 839 C CA . LYS A 1 123 ? -19.675 8.921 -13.256 1.00 54.69 123 LYS A CA 1
ATOM 840 C C . LYS A 1 123 ? -20.663 10.083 -13.458 1.00 54.69 123 LYS A C 1
ATOM 842 O O . LYS A 1 123 ? -20.664 10.669 -14.531 1.00 54.69 123 LYS A O 1
ATOM 847 N N . ALA A 1 124 ? -21.498 10.376 -12.461 1.00 58.16 124 ALA A N 1
ATOM 848 C CA . ALA A 1 124 ? -22.500 11.438 -12.503 1.00 58.16 124 ALA A CA 1
ATOM 849 C C . ALA A 1 124 ? -21.998 12.792 -11.963 1.00 58.16 124 ALA A C 1
ATOM 851 O O . ALA A 1 124 ? -22.695 13.790 -12.109 1.00 58.16 124 ALA A O 1
ATOM 852 N N . ALA A 1 125 ? -20.817 12.838 -11.338 1.00 58.06 125 ALA A N 1
ATOM 853 C CA . ALA A 1 125 ? -20.269 14.060 -10.763 1.00 58.06 125 ALA A CA 1
ATOM 854 C C . ALA A 1 125 ? -19.204 14.664 -11.686 1.00 58.06 125 ALA A C 1
ATOM 856 O O . ALA A 1 125 ? -18.411 13.945 -12.301 1.00 58.06 125 ALA A O 1
ATOM 857 N N . ALA A 1 126 ? -19.170 15.997 -11.762 1.00 56.31 126 ALA A N 1
ATOM 858 C CA . ALA A 1 126 ? -18.052 16.720 -12.358 1.00 56.31 126 ALA A CA 1
ATOM 859 C C . ALA A 1 126 ? -16.726 16.283 -11.698 1.00 56.31 126 ALA A C 1
ATOM 861 O O . ALA A 1 126 ? -16.749 15.882 -10.529 1.00 56.31 126 ALA A O 1
ATOM 862 N N . PRO A 1 127 ? -15.576 16.357 -12.401 1.00 58.91 127 PRO A N 1
ATOM 863 C CA . PRO A 1 127 ? -14.284 15.990 -11.834 1.00 58.91 127 PRO A CA 1
ATOM 864 C C . PRO A 1 127 ? -14.039 16.782 -10.551 1.00 58.91 127 PRO A C 1
ATOM 866 O O . PRO A 1 127 ? -13.757 17.977 -10.585 1.00 58.91 127 PRO A O 1
ATOM 869 N N . THR A 1 128 ? -14.190 16.127 -9.406 1.00 61.16 128 THR A N 1
ATOM 870 C CA . THR A 1 128 ? -13.809 16.719 -8.131 1.00 61.16 128 THR A CA 1
ATOM 871 C C . THR A 1 128 ? -12.282 16.707 -8.077 1.00 61.16 128 THR A C 1
ATOM 873 O O . THR A 1 128 ? -11.681 15.702 -8.483 1.00 61.16 128 THR A O 1
ATOM 876 N N . PRO A 1 129 ? -11.627 17.790 -7.620 1.00 67.06 129 PRO A N 1
ATOM 877 C CA . PRO A 1 129 ? -10.211 17.735 -7.290 1.00 67.06 129 PRO A CA 1
ATOM 878 C C . PRO A 1 129 ? -9.938 16.510 -6.413 1.00 67.06 129 PRO A C 1
ATOM 880 O O . PRO A 1 129 ? -10.703 16.214 -5.494 1.00 67.06 129 PRO A O 1
ATOM 883 N N . GLY A 1 130 ? -8.893 15.755 -6.754 1.00 67.88 130 GLY A N 1
ATOM 884 C CA . GLY A 1 130 ? -8.482 14.616 -5.942 1.00 67.88 130 GLY A CA 1
ATOM 885 C C . GLY A 1 130 ? -8.033 15.063 -4.548 1.00 67.88 130 GLY A C 1
ATOM 886 O O . GLY A 1 130 ? -7.659 16.227 -4.385 1.00 67.88 130 GLY A O 1
ATOM 887 N N . PRO A 1 131 ? -8.045 14.153 -3.561 1.00 80.12 131 PRO A N 1
ATOM 888 C CA . PRO A 1 131 ? -7.476 14.434 -2.250 1.00 80.12 131 PRO A CA 1
ATOM 889 C C . PRO A 1 131 ? -5.986 14.775 -2.372 1.00 80.12 131 PRO A C 1
ATOM 891 O O . PRO A 1 131 ? -5.320 14.418 -3.355 1.00 80.12 131 PRO A O 1
ATOM 894 N N . ALA A 1 132 ? -5.462 15.480 -1.370 1.00 86.88 132 ALA A N 1
ATOM 895 C CA . ALA A 1 132 ? -4.031 15.727 -1.291 1.00 86.88 132 ALA A CA 1
ATOM 896 C C . ALA A 1 132 ? -3.266 14.387 -1.196 1.00 86.88 132 ALA A C 1
ATOM 898 O O . ALA A 1 132 ? -3.799 13.392 -0.702 1.00 86.88 132 ALA A O 1
ATOM 899 N N . PRO A 1 133 ? -2.012 14.317 -1.665 1.00 90.19 133 PRO A N 1
ATOM 900 C CA . PRO A 1 133 ? -1.155 13.168 -1.398 1.00 90.19 133 PRO A CA 1
ATOM 901 C C . PRO A 1 133 ? -1.125 12.798 0.096 1.00 90.19 133 PRO A C 1
ATOM 903 O O . PRO A 1 133 ? -0.986 13.664 0.957 1.00 90.19 133 PRO A O 1
ATOM 906 N N . GLY A 1 134 ? -1.285 11.510 0.395 1.00 90.19 134 GLY A N 1
ATOM 907 C CA . GLY A 1 134 ? -1.372 10.975 1.755 1.00 90.19 134 GLY A CA 1
ATOM 908 C C . GLY A 1 134 ? -2.707 11.199 2.473 1.00 90.19 134 GLY A C 1
ATOM 909 O O . GLY A 1 134 ? -2.892 10.648 3.552 1.00 90.19 134 GLY A O 1
ATOM 910 N N . ASP A 1 135 ? -3.645 11.957 1.901 1.00 92.56 135 ASP A N 1
ATOM 911 C CA . ASP A 1 135 ? -4.945 12.216 2.521 1.00 92.56 135 ASP A CA 1
ATOM 912 C C . ASP A 1 135 ? -5.928 11.065 2.258 1.00 92.56 135 ASP A C 1
ATOM 914 O O . ASP A 1 135 ? -6.333 10.805 1.122 1.00 92.56 135 ASP A O 1
ATOM 918 N N . LEU A 1 136 ? -6.312 10.376 3.334 1.00 92.19 136 LEU A N 1
ATOM 919 C CA . LEU A 1 136 ? -7.252 9.254 3.323 1.00 92.19 136 LEU A CA 1
ATOM 920 C C . LEU A 1 136 ? -8.689 9.668 3.669 1.00 92.19 136 LEU A C 1
ATOM 922 O O . LEU A 1 136 ? -9.546 8.799 3.781 1.00 92.19 136 LEU A O 1
ATOM 926 N N . SER A 1 137 ? -8.984 10.961 3.838 1.00 91.00 137 SER A N 1
ATOM 927 C CA . SER A 1 137 ? -10.285 11.459 4.327 1.00 91.00 137 SER A CA 1
ATOM 928 C C . SER A 1 137 ? -11.503 11.026 3.502 1.00 91.00 137 SER A C 1
ATOM 930 O O . SER A 1 137 ? -12.626 11.052 3.998 1.00 91.00 137 SER A O 1
ATOM 932 N N . GLN A 1 138 ? -11.297 10.634 2.244 1.00 88.75 138 GLN A N 1
ATOM 933 C CA . GLN A 1 138 ? -12.349 10.145 1.349 1.00 88.75 138 GLN A CA 1
ATOM 934 C C . GLN A 1 138 ? -12.526 8.621 1.371 1.00 88.75 138 GLN A C 1
ATOM 936 O O . GLN A 1 138 ? -13.398 8.112 0.666 1.00 88.75 138 GLN A O 1
ATOM 941 N N . LEU A 1 139 ? -11.690 7.900 2.116 1.00 92.12 139 LEU A N 1
ATOM 942 C CA . LEU A 1 139 ? -11.727 6.448 2.247 1.00 92.12 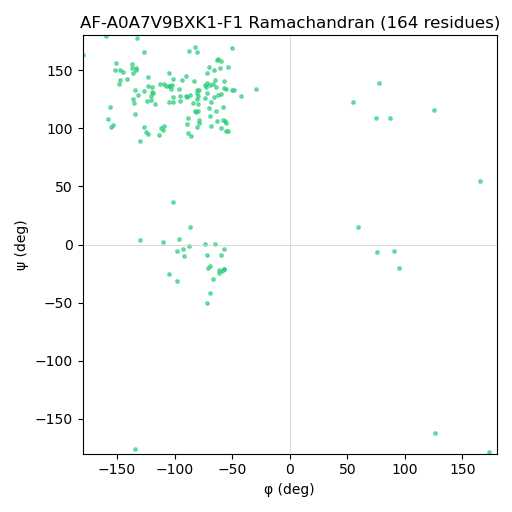139 LEU A CA 1
ATOM 943 C C . LEU A 1 139 ? -12.313 6.061 3.600 1.00 92.12 139 LEU A C 1
ATOM 945 O O . LEU A 1 139 ? -12.117 6.747 4.601 1.00 92.12 139 LEU A O 1
ATOM 949 N N . HIS A 1 140 ? -13.002 4.931 3.635 1.00 93.94 140 HIS A N 1
ATOM 950 C CA . HIS A 1 140 ? -13.615 4.400 4.842 1.00 93.94 140 HIS A CA 1
ATOM 951 C C . HIS A 1 140 ? -13.378 2.894 4.941 1.00 93.94 140 HIS A C 1
ATOM 953 O O . HIS A 1 140 ? -13.199 2.195 3.943 1.00 93.94 140 HIS A O 1
ATOM 959 N N . THR A 1 141 ? -13.419 2.365 6.164 1.00 96.81 141 THR A N 1
ATOM 960 C CA . THR A 1 141 ? -13.483 0.916 6.379 1.00 96.81 141 THR A CA 1
ATOM 961 C C . THR A 1 141 ? -14.676 0.330 5.621 1.00 96.81 141 THR A C 1
ATOM 963 O O . THR A 1 141 ? -15.783 0.859 5.691 1.00 96.81 141 THR A O 1
ATOM 966 N N . GLY A 1 142 ? -14.448 -0.774 4.913 1.00 95.44 142 GLY A N 1
ATOM 967 C CA . GLY A 1 142 ? -15.418 -1.411 4.024 1.00 95.44 142 GLY A CA 1
ATOM 968 C C . GLY A 1 142 ? -15.297 -0.988 2.558 1.00 95.44 142 GLY A C 1
ATOM 969 O O . GLY A 1 142 ? -15.721 -1.754 1.690 1.00 95.44 142 GLY A O 1
ATOM 970 N N . ASP A 1 143 ? -14.669 0.153 2.251 1.00 94.69 143 ASP A N 1
ATOM 971 C CA . ASP A 1 143 ? -14.426 0.543 0.861 1.00 94.69 143 ASP A CA 1
ATOM 972 C C . ASP A 1 143 ? -13.470 -0.447 0.193 1.00 94.69 143 ASP A C 1
ATOM 974 O O . ASP A 1 143 ? -12.496 -0.913 0.788 1.00 94.69 143 ASP A O 1
ATOM 978 N N . THR A 1 144 ? -13.734 -0.757 -1.075 1.00 94.75 144 THR A N 1
ATOM 979 C CA . THR A 1 144 ? -12.842 -1.594 -1.879 1.00 94.75 144 THR A CA 1
ATOM 980 C C . THR A 1 144 ? -11.827 -0.721 -2.606 1.00 94.75 144 THR A C 1
ATOM 982 O O . THR A 1 144 ? -12.182 0.237 -3.297 1.00 94.75 144 THR A O 1
ATOM 985 N N . VAL A 1 145 ? -10.548 -1.054 -2.467 1.00 95.69 145 VAL A N 1
ATOM 986 C CA . VAL A 1 145 ? -9.428 -0.284 -3.011 1.00 95.69 145 VAL A CA 1
ATOM 987 C C . VAL A 1 145 ? -8.415 -1.179 -3.706 1.00 95.69 145 VAL A C 1
ATOM 989 O O . VAL A 1 145 ? -8.212 -2.333 -3.341 1.00 95.69 145 VAL A O 1
ATOM 992 N N . GLN A 1 146 ? -7.727 -0.604 -4.686 1.00 95.44 146 GLN A N 1
ATOM 993 C CA . GLN A 1 146 ? -6.489 -1.133 -5.233 1.00 95.44 146 GLN A CA 1
ATOM 994 C C . GLN A 1 146 ? -5.317 -0.345 -4.644 1.00 95.44 146 GLN A C 1
ATOM 996 O O . GLN A 1 146 ? -5.232 0.878 -4.816 1.00 95.44 146 GLN A O 1
ATOM 1001 N N . VAL A 1 147 ? -4.400 -1.050 -3.991 1.00 97.00 147 VAL A N 1
ATOM 1002 C CA . VAL A 1 147 ? -3.161 -0.515 -3.429 1.00 97.00 147 VAL A CA 1
ATOM 1003 C C . VAL A 1 147 ? -1.984 -0.982 -4.273 1.00 97.00 147 VAL A C 1
ATOM 1005 O O . VAL A 1 147 ? -1.897 -2.144 -4.666 1.00 97.00 147 VAL A O 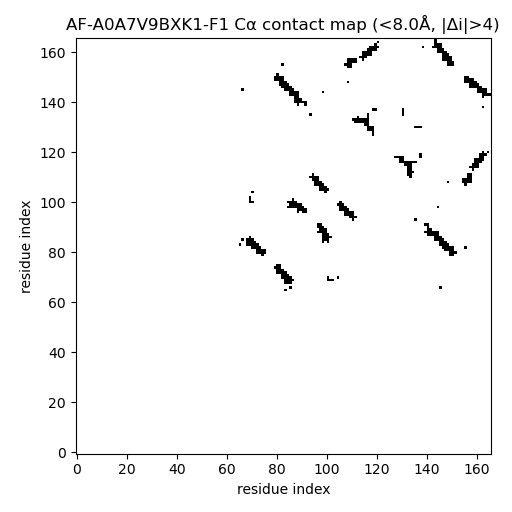1
ATOM 1008 N N . MET A 1 148 ? -1.063 -0.062 -4.543 1.00 97.00 148 MET A N 1
ATOM 1009 C CA . MET A 1 148 ? 0.270 -0.379 -5.034 1.00 97.00 148 MET A CA 1
ATOM 1010 C C . MET A 1 148 ? 1.288 0.160 -4.035 1.00 97.00 148 MET A C 1
ATOM 1012 O O . MET A 1 148 ? 1.243 1.341 -3.678 1.00 97.00 148 MET A O 1
ATOM 1016 N N . ALA A 1 149 ? 2.209 -0.683 -3.592 1.00 98.06 149 ALA A N 1
ATOM 1017 C CA . ALA A 1 149 ? 3.162 -0.364 -2.541 1.00 98.06 149 ALA A CA 1
ATOM 1018 C C . ALA A 1 149 ? 4.577 -0.794 -2.925 1.00 98.06 149 ALA A C 1
ATOM 1020 O O . ALA A 1 149 ? 4.757 -1.770 -3.648 1.00 98.06 149 ALA A O 1
ATOM 1021 N N . THR A 1 150 ? 5.574 -0.075 -2.422 1.00 98.12 150 THR A N 1
ATOM 1022 C CA . THR A 1 150 ? 6.962 -0.541 -2.432 1.00 98.12 150 THR A CA 1
ATOM 1023 C C . THR A 1 150 ? 7.178 -1.374 -1.181 1.00 98.12 150 THR A C 1
ATOM 1025 O O . THR A 1 150 ? 6.874 -0.908 -0.080 1.00 98.12 150 THR A O 1
ATOM 1028 N N . LYS A 1 151 ? 7.704 -2.586 -1.342 1.00 97.56 151 LYS A N 1
ATOM 1029 C CA . LYS A 1 151 ? 8.000 -3.502 -0.245 1.00 97.56 151 LYS A CA 1
ATOM 1030 C C . LYS A 1 151 ? 9.499 -3.534 0.030 1.00 97.56 151 LYS A C 1
ATOM 1032 O O . LYS A 1 151 ? 10.313 -3.592 -0.890 1.00 97.56 151 LYS A O 1
ATOM 1037 N N . THR A 1 152 ? 9.846 -3.501 1.306 1.00 95.94 152 THR A N 1
ATOM 1038 C CA . THR A 1 152 ? 11.198 -3.716 1.827 1.00 95.94 152 THR A CA 1
ATOM 1039 C C . THR A 1 152 ? 11.122 -4.705 2.989 1.00 95.94 152 THR A C 1
ATOM 1041 O O . THR A 1 152 ? 10.032 -5.110 3.399 1.00 95.94 152 THR A O 1
ATOM 1044 N N . ASP A 1 153 ? 12.266 -5.061 3.571 1.00 90.81 153 ASP A N 1
ATOM 1045 C CA . ASP A 1 153 ? 12.304 -5.908 4.772 1.00 90.81 153 ASP A CA 1
ATOM 1046 C C . ASP A 1 153 ? 11.588 -5.264 5.975 1.00 90.81 153 ASP A C 1
ATOM 1048 O O . ASP A 1 153 ? 11.159 -5.956 6.895 1.00 90.81 153 ASP A O 1
ATOM 1052 N N . GLY A 1 154 ? 11.429 -3.934 5.961 1.00 88.12 154 GLY A N 1
ATOM 1053 C CA . GLY A 1 154 ? 10.746 -3.168 7.005 1.00 88.12 154 GLY A CA 1
ATOM 1054 C C . GLY A 1 154 ? 9.231 -3.027 6.821 1.00 88.12 154 GLY A C 1
ATOM 1055 O O . GLY A 1 154 ? 8.595 -2.390 7.657 1.00 88.12 154 GLY A O 1
ATOM 1056 N N . GLY A 1 155 ? 8.649 -3.574 5.746 1.00 94.69 155 GLY A N 1
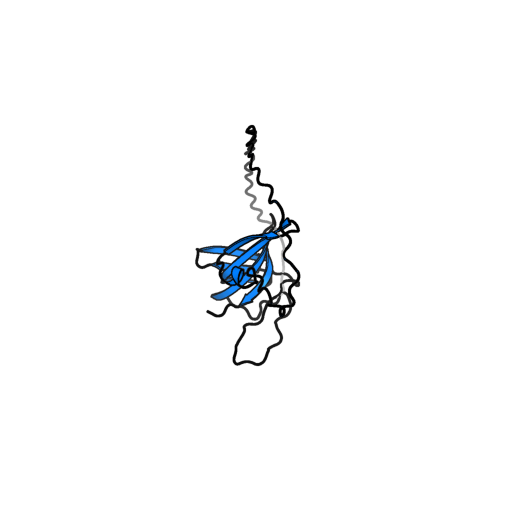ATOM 1057 C CA . GLY A 1 155 ? 7.210 -3.509 5.466 1.00 94.69 155 GLY A CA 1
ATOM 1058 C C . GLY A 1 155 ? 6.871 -2.953 4.080 1.00 94.69 155 GLY A C 1
ATOM 1059 O O . GLY A 1 155 ? 7.708 -2.927 3.178 1.00 94.69 155 GLY A O 1
ATOM 1060 N N . ALA A 1 156 ? 5.621 -2.519 3.899 1.00 98.00 156 ALA A N 1
ATOM 1061 C CA . ALA A 1 156 ? 5.115 -2.014 2.625 1.00 98.00 156 ALA A CA 1
ATOM 1062 C C . ALA A 1 156 ? 4.623 -0.563 2.749 1.00 98.00 156 ALA A C 1
ATOM 1064 O O . ALA A 1 156 ? 3.734 -0.258 3.544 1.00 98.00 156 ALA A O 1
ATOM 1065 N N . THR A 1 157 ? 5.168 0.329 1.922 1.00 98.44 157 THR A N 1
ATOM 1066 C CA . THR A 1 157 ? 4.762 1.742 1.864 1.00 98.44 157 THR A CA 1
ATOM 1067 C C . THR A 1 157 ? 3.919 1.983 0.623 1.00 98.44 157 THR A C 1
ATOM 1069 O O . THR A 1 157 ? 4.372 1.742 -0.500 1.00 98.44 157 THR A O 1
ATOM 1072 N N . ALA A 1 158 ? 2.698 2.483 0.802 1.00 98.06 158 ALA A N 1
ATOM 1073 C CA . ALA A 1 158 ? 1.794 2.751 -0.305 1.00 98.06 158 ALA A CA 1
ATOM 1074 C C . ALA A 1 158 ? 2.339 3.873 -1.199 1.00 98.06 158 ALA A C 1
ATOM 1076 O O . ALA A 1 158 ? 2.616 4.987 -0.754 1.00 98.06 158 ALA A O 1
ATOM 1077 N N . THR A 1 159 ? 2.423 3.594 -2.495 1.00 97.31 159 THR A N 1
ATOM 1078 C CA . THR A 1 159 ? 2.743 4.589 -3.529 1.00 97.31 159 THR A CA 1
ATOM 1079 C C . THR A 1 159 ? 1.477 5.110 -4.199 1.00 97.31 159 THR A C 1
ATOM 1081 O O . THR A 1 159 ? 1.414 6.275 -4.593 1.00 97.31 159 THR A O 1
ATOM 1084 N N . ARG A 1 160 ? 0.437 4.270 -4.295 1.00 95.56 160 ARG A N 1
ATOM 1085 C CA . ARG A 1 160 ? -0.857 4.631 -4.874 1.00 95.56 160 ARG A CA 1
ATOM 1086 C C . ARG A 1 160 ? -1.998 3.874 -4.207 1.00 95.56 160 ARG A C 1
ATOM 1088 O O . ARG A 1 160 ? -1.906 2.663 -4.034 1.00 95.56 160 ARG A O 1
ATOM 1095 N N . ILE A 1 161 ? -3.094 4.581 -3.950 1.00 95.44 161 ILE A N 1
ATOM 1096 C CA . ILE A 1 161 ? -4.372 4.010 -3.511 1.00 95.44 161 ILE A CA 1
ATOM 1097 C C . ILE A 1 161 ? -5.465 4.508 -4.452 1.00 95.44 161 ILE A C 1
ATOM 1099 O O . ILE A 1 161 ? -5.536 5.701 -4.765 1.00 95.44 161 ILE A O 1
ATOM 1103 N N . ALA A 1 162 ? -6.305 3.601 -4.942 1.00 92.94 162 ALA A N 1
ATOM 1104 C CA . ALA A 1 162 ? -7.441 3.955 -5.779 1.00 92.94 162 ALA A CA 1
ATOM 1105 C C . ALA A 1 162 ? -8.702 3.188 -5.369 1.00 92.94 162 ALA A C 1
ATOM 1107 O O . ALA A 1 162 ? -8.668 1.959 -5.391 1.00 92.94 162 ALA A O 1
ATOM 1108 N N . PRO A 1 163 ? -9.818 3.882 -5.083 1.00 91.94 163 PRO A N 1
ATOM 1109 C CA . PRO A 1 163 ? -11.118 3.242 -4.931 1.00 91.94 163 PRO A CA 1
ATOM 1110 C C . PRO A 1 163 ? -11.492 2.452 -6.182 1.00 91.94 163 PRO A C 1
ATOM 1112 O O . PRO A 1 163 ? -11.360 2.946 -7.314 1.00 91.94 163 PRO A O 1
ATOM 1115 N N . VAL A 1 164 ? -11.974 1.232 -5.976 1.00 87.44 164 VAL A N 1
ATOM 1116 C CA . VAL A 1 164 ? -12.499 0.373 -7.035 1.00 87.44 164 VAL A CA 1
ATOM 1117 C C . VAL A 1 164 ? -14.015 0.414 -6.973 1.00 87.44 164 VAL A C 1
ATOM 1119 O O . VAL A 1 164 ? -14.616 0.410 -5.905 1.00 87.44 164 VAL A O 1
ATOM 1122 N N . LYS A 1 165 ? -14.637 0.502 -8.148 1.00 75.25 165 LYS A N 1
ATOM 1123 C CA . LYS A 1 165 ? -16.084 0.394 -8.250 1.00 75.25 165 LYS A CA 1
ATOM 1124 C C . LYS A 1 165 ? -16.441 -1.088 -8.197 1.00 75.25 165 LYS A C 1
ATOM 1126 O O . LYS A 1 165 ? -16.056 -1.816 -9.112 1.00 75.25 165 LYS A O 1
ATOM 1131 N N . THR A 1 166 ? -17.136 -1.486 -7.144 1.00 58.78 166 THR A N 1
ATOM 1132 C CA . THR A 1 166 ? -17.818 -2.776 -7.052 1.00 58.78 166 THR A CA 1
ATOM 1133 C C . THR A 1 166 ? -19.145 -2.759 -7.804 1.00 58.78 166 THR A C 1
ATOM 1135 O O . THR A 1 166 ? -19.713 -1.660 -8.034 1.00 58.78 166 THR A O 1
#

Nearest PDB structures (foldseek):
  3udx-assembly1_A  TM=5.453E-01  e=2.006E-02  Acinetobacter baumannii
  3udx-assembly1_B  TM=5.519E-01  e=5.458E-02  Acinetobacter baumannii
  3udi-assembly1_B  TM=5.011E-01  e=9.005E-02  Acinetobacter baumannii
  1syb-assembly1_A  TM=4.684E-01  e=4.274E-01  Staphylococcus aureus

Secondary structure (DSSP, 8-state):
---------------------------------------------PPPP----------TT-TTSGGG-SEEEEE-TTS-EEEEEEEEEEEE-SSEEEEE-TTS-EEEEE--TT-EEPPP--TTS--PPPPPTT--TT--TT-EEEEEEEEETTEEEEEEEEE---

Mean predicted aligned error: 17.46 Å

pLDDT: mean 72.61, std 24.29, range [30.84, 98.5]

Foldseek 3Di:
DDDDDDDDDDDDDDDDDDDDDDDDDDDDDDDDDDDDDDDDDDDDDDDDDDDDDDDPPPPPPPPVVLVPDQKDWDADPVRWIKIKHKAFFADDDLFKTWGAGPVGDIFIAGADQQAAEAAADDVPDDDDPGDGRSDCVRPDGGFIWMFMWTQDPVGTHTNYIYTDDD

Radius of gyration: 27.7 Å; Cα contacts (8 Å, |Δi|>4): 229; chains: 1; bounding box: 49×56×106 Å

Solvent-accessible surface area (backbone atoms only — not comparable to full-atom values): 10974 Å² total; per-residue (Å²): 138,82,86,88,90,83,86,88,84,85,89,84,86,82,85,83,87,82,86,84,85,84,81,88,79,85,86,85,77,83,84,77,87,81,85,78,90,79,90,79,84,85,80,88,81,88,80,79,93,70,99,64,85,84,72,78,76,72,66,89,82,47,82,66,62,68,74,73,42,49,64,52,74,51,70,46,98,83,70,45,39,35,38,40,38,27,26,30,26,76,43,76,58,93,45,36,42,26,37,36,22,90,90,65,54,71,52,65,28,41,48,39,74,76,13,41,35,48,56,74,85,54,93,89,54,75,90,68,81,54,52,55,49,38,46,57,88,91,61,53,73,65,43,39,32,38,40,33,23,46,46,55,98,90,45,34,38,34,49,33,39,34,60,52,88,129